Protein AF-A0AAV3I5X0-F1 (afdb_monomer_lite)

pLDDT: mean 82.52, std 21.47, range [34.97, 98.12]

Organism: NCBI:txid1051347

InterPro domains:
  IPR009364 YdaT-like [PF06254] (7-74)
  IPR037042 Transcriptional regulator YdaT-like superfamily [G3DSA:1.10.3600.10] (1-77)

Radius of gyration: 14.41 Å; chains: 1; bounding box: 32×41×37 Å

Structure (mmCIF, N/CA/C/O backbone):
data_AF-A0AAV3I5X0-F1
#
_entry.id   AF-A0AAV3I5X0-F1
#
loop_
_atom_site.group_PDB
_atom_site.id
_atom_site.type_symbol
_atom_site.label_atom_id
_atom_site.label_alt_id
_atom_site.label_comp_id
_atom_site.label_asym_id
_atom_site.label_entity_id
_atom_site.label_seq_id
_atom_site.pdbx_PDB_ins_code
_atom_site.Cartn_x
_atom_site.Cartn_y
_atom_site.Cartn_z
_atom_site.occupancy
_atom_site.B_iso_or_equiv
_atom_site.auth_seq_id
_atom_site.auth_comp_id
_atom_site.auth_asym_id
_atom_site.auth_atom_id
_atom_site.pdbx_PDB_model_num
ATOM 1 N N . MET A 1 1 ? -19.786 1.874 7.621 1.00 47.72 1 MET A N 1
ATOM 2 C CA . MET A 1 1 ? -19.045 0.812 8.339 1.00 47.72 1 MET A CA 1
ATOM 3 C C . MET A 1 1 ? -17.561 1.073 8.162 1.00 47.72 1 MET A C 1
ATOM 5 O O . MET A 1 1 ? -17.180 1.423 7.055 1.00 47.72 1 MET A O 1
ATOM 9 N N . LYS A 1 2 ? -16.741 0.943 9.211 1.00 68.25 2 LYS A N 1
ATOM 10 C CA . LYS A 1 2 ? -15.277 0.988 9.064 1.00 68.25 2 LYS A CA 1
ATOM 11 C C . LYS A 1 2 ? -14.777 -0.438 8.834 1.00 68.25 2 LYS A C 1
ATOM 13 O O . LYS A 1 2 ? -15.116 -1.323 9.618 1.00 68.25 2 LYS A O 1
ATOM 18 N N . ILE A 1 3 ? -14.033 -0.664 7.755 1.00 77.94 3 ILE A N 1
ATOM 19 C CA . ILE A 1 3 ? -13.375 -1.952 7.504 1.00 77.94 3 ILE A CA 1
ATOM 20 C C . ILE A 1 3 ? -12.281 -2.122 8.567 1.00 77.94 3 ILE A C 1
ATOM 22 O O . ILE A 1 3 ? -11.545 -1.179 8.853 1.00 77.94 3 ILE A O 1
ATOM 26 N N . LYS A 1 4 ? -12.202 -3.299 9.198 1.00 88.94 4 LYS A N 1
ATOM 27 C CA . LYS A 1 4 ? -11.147 -3.591 10.177 1.00 88.94 4 LYS A CA 1
ATOM 28 C C . LYS A 1 4 ? -9.809 -3.765 9.459 1.00 88.94 4 LYS A C 1
ATOM 30 O O . LYS A 1 4 ? -9.752 -4.471 8.456 1.00 88.94 4 LYS A O 1
ATOM 35 N N . HIS A 1 5 ? -8.744 -3.195 10.024 1.00 92.06 5 HIS A N 1
ATOM 36 C CA . HIS A 1 5 ? -7.371 -3.324 9.514 1.00 92.06 5 HIS A CA 1
ATOM 37 C C . HIS A 1 5 ? -6.959 -4.779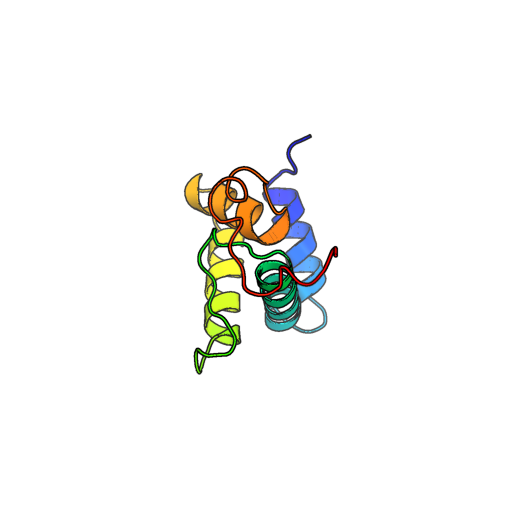 9.274 1.00 92.06 5 HIS A C 1
ATOM 39 O O . HIS A 1 5 ? -6.427 -5.108 8.223 1.00 92.06 5 HIS A O 1
ATOM 45 N N . GLU A 1 6 ? -7.308 -5.672 10.200 1.00 93.25 6 GLU A N 1
ATOM 46 C CA . GLU A 1 6 ? -7.052 -7.111 10.086 1.00 93.25 6 GLU A CA 1
ATOM 47 C C . GLU A 1 6 ? -7.662 -7.733 8.81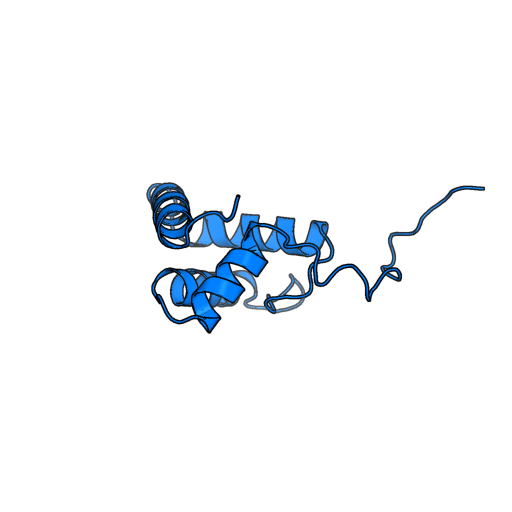9 1.00 93.25 6 GLU A C 1
ATOM 49 O O . GLU A 1 6 ? -7.008 -8.519 8.140 1.00 93.25 6 GLU A O 1
ATOM 54 N N . HIS A 1 7 ? -8.884 -7.347 8.441 1.00 93.12 7 HIS A N 1
ATOM 55 C CA . HIS A 1 7 ? -9.511 -7.863 7.221 1.00 93.12 7 HIS A CA 1
ATOM 56 C C . HIS A 1 7 ? -8.816 -7.333 5.962 1.00 93.12 7 HIS A C 1
ATOM 58 O O . HIS A 1 7 ? -8.695 -8.061 4.979 1.00 93.12 7 HIS A O 1
ATOM 64 N N . ILE A 1 8 ? -8.334 -6.085 5.998 1.00 92.44 8 ILE A N 1
ATOM 65 C CA . ILE A 1 8 ? -7.539 -5.507 4.908 1.00 92.44 8 ILE A CA 1
ATOM 66 C C . ILE A 1 8 ? -6.213 -6.265 4.782 1.00 92.44 8 ILE A C 1
ATOM 68 O O . ILE A 1 8 ? -5.852 -6.674 3.681 1.00 92.44 8 ILE A O 1
ATOM 72 N N . ARG A 1 9 ? -5.533 -6.532 5.906 1.00 95.00 9 ARG A N 1
ATOM 73 C CA . ARG A 1 9 ? -4.322 -7.367 5.968 1.00 95.00 9 ARG A CA 1
ATOM 74 C C . ARG A 1 9 ? -4.548 -8.737 5.346 1.00 95.00 9 ARG A C 1
ATOM 76 O O . ARG A 1 9 ? -3.786 -9.134 4.472 1.00 95.00 9 ARG A O 1
ATOM 83 N N . MET A 1 10 ? -5.604 -9.438 5.752 1.00 95.06 10 MET A N 1
ATOM 84 C CA . MET A 1 10 ? -5.931 -10.752 5.196 1.00 95.06 10 MET A CA 1
ATOM 85 C C . MET A 1 10 ? -6.169 -10.696 3.683 1.00 95.06 10 MET A C 1
ATOM 87 O O . MET A 1 10 ? -5.625 -11.523 2.956 1.00 95.06 10 MET A O 1
ATOM 91 N N . ALA A 1 11 ? -6.941 -9.718 3.202 1.00 95.31 11 ALA A N 1
ATOM 92 C CA . ALA A 1 11 ? -7.254 -9.585 1.782 1.00 95.31 11 ALA A CA 1
ATOM 93 C C . ALA A 1 11 ? -6.012 -9.270 0.932 1.00 95.31 11 ALA A C 1
ATOM 95 O O . ALA A 1 11 ? -5.802 -9.900 -0.101 1.00 95.31 11 ALA A O 1
ATOM 96 N N . ILE A 1 12 ? -5.165 -8.337 1.379 1.00 94.75 12 ILE A N 1
ATOM 97 C CA . ILE A 1 12 ? -3.946 -7.960 0.650 1.00 94.75 12 ILE A CA 1
ATOM 98 C C . ILE A 1 12 ? -2.924 -9.101 0.664 1.00 94.75 12 ILE A C 1
ATOM 100 O O . ILE A 1 12 ? -2.331 -9.384 -0.373 1.00 94.75 12 ILE A O 1
ATOM 104 N N . ASN A 1 13 ? -2.760 -9.812 1.784 1.00 95.69 13 ASN A N 1
ATOM 105 C CA . ASN A 1 13 ? -1.867 -10.973 1.843 1.00 95.69 13 ASN A CA 1
ATOM 106 C C . ASN A 1 13 ? -2.356 -12.125 0.954 1.00 95.69 13 ASN A C 1
ATOM 108 O O . ASN A 1 13 ? -1.548 -12.771 0.291 1.00 95.69 13 ASN A O 1
ATOM 112 N N . ALA A 1 14 ? -3.671 -12.362 0.887 1.00 96.56 14 ALA A N 1
ATOM 113 C CA . ALA A 1 14 ? -4.242 -13.342 -0.035 1.00 96.56 14 ALA A CA 1
ATOM 114 C C . ALA A 1 14 ? -4.022 -12.945 -1.505 1.00 96.56 14 ALA A C 1
ATOM 116 O O . ALA A 1 14 ? -3.730 -13.803 -2.333 1.00 96.56 14 ALA A O 1
ATOM 117 N N . TRP A 1 15 ? -4.112 -11.650 -1.822 1.00 96.31 15 TRP A N 1
ATOM 118 C CA . TRP A 1 15 ? -3.819 -11.131 -3.159 1.00 96.31 15 TRP A CA 1
ATOM 119 C C . TRP A 1 15 ? -2.326 -11.215 -3.513 1.00 96.31 15 TRP A C 1
ATOM 121 O O . TRP A 1 15 ? -1.980 -11.527 -4.647 1.00 96.31 15 TRP A O 1
ATOM 131 N N . ALA A 1 16 ? -1.432 -10.996 -2.549 1.00 96.44 16 ALA A N 1
ATOM 132 C CA . ALA A 1 16 ? 0.011 -11.116 -2.752 1.00 96.44 16 ALA A CA 1
ATOM 133 C C . ALA A 1 16 ? 0.490 -12.570 -2.906 1.00 96.44 16 ALA A C 1
ATOM 135 O O . ALA A 1 16 ? 1.555 -12.798 -3.470 1.00 96.44 16 ALA A O 1
ATOM 136 N N . TYR A 1 17 ? -0.257 -13.551 -2.393 1.00 94.56 17 TYR A N 1
ATOM 137 C CA . TYR A 1 17 ? 0.158 -14.957 -2.360 1.00 94.56 17 TYR A CA 1
ATOM 138 C C . TYR A 1 17 ? 0.566 -15.562 -3.723 1.00 94.56 17 TYR A C 1
ATOM 140 O O . TYR A 1 17 ? 1.614 -16.207 -3.764 1.00 94.56 17 TYR A O 1
ATOM 148 N N . PRO A 1 18 ? -0.193 -15.390 -4.828 1.00 94.81 18 PRO A N 1
ATOM 149 C CA . PRO A 1 18 ? 0.160 -15.996 -6.114 1.00 94.81 18 PRO A CA 1
ATOM 150 C C . PRO A 1 18 ? 1.382 -15.358 -6.792 1.00 94.81 18 PRO A C 1
ATOM 152 O O . PRO A 1 18 ? 2.261 -16.078 -7.256 1.00 94.81 18 PRO A O 1
ATOM 155 N N . ASP A 1 19 ? 1.446 -14.024 -6.836 1.00 92.69 19 ASP A N 1
ATOM 156 C CA . ASP A 1 19 ? 2.355 -13.284 -7.732 1.00 92.69 19 ASP A CA 1
ATOM 157 C C . ASP A 1 19 ? 3.316 -12.331 -6.991 1.00 92.69 19 ASP A C 1
ATOM 159 O O . ASP A 1 19 ? 4.116 -11.611 -7.596 1.00 92.69 19 ASP A O 1
ATOM 163 N N . GLY A 1 20 ? 3.261 -12.333 -5.658 1.00 95.38 20 GLY A N 1
ATOM 164 C CA . GLY A 1 20 ? 4.084 -11.516 -4.776 1.00 95.38 20 GLY A CA 1
ATOM 165 C C . GLY A 1 20 ? 3.510 -10.129 -4.474 1.00 95.38 20 GLY A C 1
ATOM 166 O O . GLY A 1 20 ? 2.614 -9.612 -5.136 1.00 95.38 20 GLY A O 1
ATOM 167 N N . GLU A 1 21 ? 4.094 -9.482 -3.465 1.00 97.50 21 GLU A N 1
ATOM 168 C CA . GLU A 1 21 ? 3.658 -8.196 -2.891 1.00 97.50 21 GLU A CA 1
ATOM 169 C C . GLU A 1 21 ? 3.629 -7.020 -3.880 1.00 97.50 21 GLU A C 1
ATOM 171 O O . GLU A 1 21 ? 2.899 -6.045 -3.693 1.00 97.50 21 GLU A O 1
ATOM 176 N N . LYS A 1 22 ? 4.414 -7.096 -4.959 1.00 96.44 22 LYS A N 1
ATOM 177 C CA . LYS A 1 22 ? 4.491 -6.023 -5.957 1.00 96.44 22 LYS A CA 1
ATOM 178 C C . LYS A 1 22 ? 3.192 -5.860 -6.744 1.00 96.44 22 LYS A C 1
ATOM 180 O O . LYS A 1 22 ? 2.896 -4.744 -7.156 1.00 96.44 22 LYS A O 1
ATOM 185 N N . VAL A 1 23 ? 2.425 -6.935 -6.939 1.00 96.56 23 VAL A N 1
ATOM 186 C CA . VAL A 1 23 ? 1.150 -6.892 -7.671 1.00 96.56 23 VAL A CA 1
ATOM 187 C C . VAL A 1 23 ? 0.113 -6.024 -6.949 1.00 96.56 23 VAL A C 1
ATOM 189 O O . VAL A 1 23 ? -0.312 -5.025 -7.533 1.00 96.56 23 VAL A O 1
ATOM 192 N N . PRO A 1 24 ? -0.248 -6.296 -5.678 1.00 96.31 24 PRO A N 1
ATOM 193 C CA . PRO A 1 24 ? -1.148 -5.415 -4.942 1.00 96.31 24 PRO A CA 1
ATOM 194 C C . PRO A 1 24 ? -0.584 -4.000 -4.790 1.00 96.31 24 PRO A C 1
ATOM 196 O O . PRO A 1 24 ? -1.328 -3.032 -4.910 1.00 96.31 24 PRO A O 1
ATOM 199 N N . ALA A 1 25 ? 0.725 -3.846 -4.564 1.00 96.44 25 ALA A N 1
ATOM 200 C CA . ALA A 1 25 ? 1.328 -2.525 -4.396 1.00 96.44 25 ALA A CA 1
ATOM 201 C C . ALA A 1 25 ? 1.236 -1.650 -5.659 1.00 96.44 25 ALA A C 1
ATOM 203 O O . ALA A 1 25 ? 0.960 -0.454 -5.544 1.00 96.44 25 ALA A O 1
ATOM 204 N N . ALA A 1 26 ? 1.442 -2.227 -6.848 1.00 95.75 26 ALA A N 1
ATOM 205 C CA . ALA A 1 26 ? 1.322 -1.518 -8.121 1.00 95.75 26 ALA A CA 1
ATOM 206 C C . ALA A 1 26 ? -0.117 -1.045 -8.368 1.00 95.75 26 ALA A C 1
ATOM 208 O O . ALA A 1 26 ? -0.345 0.118 -8.693 1.00 95.75 26 ALA A O 1
ATOM 209 N N . GLU A 1 27 ? -1.090 -1.928 -8.156 1.00 95.56 27 GLU A N 1
ATOM 210 C CA . GLU A 1 27 ? -2.507 -1.638 -8.390 1.00 95.56 27 GLU A CA 1
ATOM 211 C C . GLU A 1 27 ? -3.077 -0.638 -7.372 1.00 95.56 27 GLU A C 1
ATOM 213 O O . GLU A 1 27 ? -3.839 0.261 -7.744 1.00 95.56 27 GLU A O 1
ATOM 218 N N . ILE A 1 28 ? -2.659 -0.730 -6.101 1.00 94.25 28 ILE A N 1
ATOM 219 C CA . ILE A 1 28 ? -2.980 0.272 -5.074 1.00 94.25 28 ILE A CA 1
ATOM 220 C C . ILE A 1 28 ? -2.399 1.630 -5.468 1.00 94.25 28 ILE A C 1
ATOM 222 O O . ILE A 1 28 ? -3.128 2.616 -5.447 1.00 94.25 28 ILE A O 1
ATOM 226 N N . ALA A 1 29 ? -1.120 1.698 -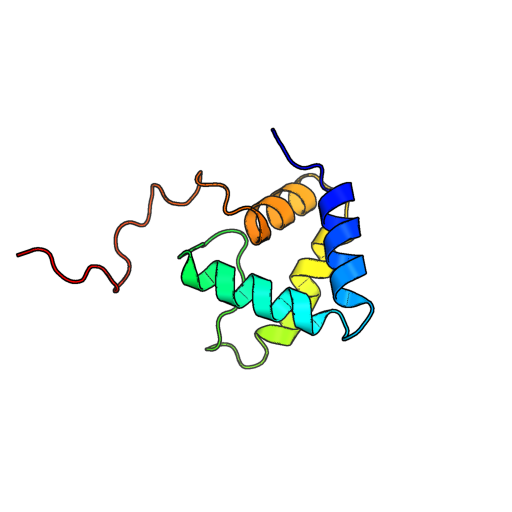5.853 1.00 94.56 29 ALA A N 1
ATOM 227 C CA . ALA A 1 29 ? -0.487 2.958 -6.241 1.00 94.56 29 ALA A CA 1
ATOM 228 C C . ALA A 1 29 ? -1.150 3.578 -7.482 1.00 94.56 29 ALA A C 1
ATOM 230 O O . ALA A 1 29 ? -1.449 4.770 -7.469 1.00 94.56 29 ALA A O 1
ATOM 231 N N . ARG A 1 30 ? -1.457 2.779 -8.514 1.00 92.94 30 ARG A N 1
ATOM 232 C CA . ARG A 1 30 ? -2.170 3.258 -9.708 1.00 92.94 30 ARG A CA 1
ATOM 233 C C . ARG A 1 30 ? -3.511 3.888 -9.331 1.00 92.94 30 ARG A C 1
ATOM 235 O O . ARG A 1 30 ? -3.744 5.055 -9.627 1.00 92.94 30 ARG A O 1
ATOM 242 N N . THR A 1 31 ? -4.348 3.139 -8.614 1.00 92.88 31 THR A N 1
ATOM 243 C CA . THR A 1 31 ? -5.685 3.597 -8.201 1.00 92.88 31 THR A CA 1
ATOM 244 C C . THR A 1 31 ? -5.600 4.830 -7.296 1.00 92.88 31 THR A C 1
ATOM 246 O O . THR A 1 31 ? -6.386 5.764 -7.425 1.00 92.88 31 THR A O 1
ATOM 249 N N . TYR A 1 32 ? -4.618 4.861 -6.394 1.00 93.25 32 TYR A N 1
ATOM 250 C CA . TYR A 1 32 ? -4.359 5.982 -5.496 1.00 93.25 32 TYR A CA 1
ATOM 251 C C . TYR A 1 32 ? -4.117 7.291 -6.266 1.00 93.25 32 TYR A C 1
ATOM 253 O O . TYR A 1 32 ? -4.734 8.314 -5.957 1.00 93.25 32 TYR A O 1
ATOM 261 N N . PHE A 1 33 ? -3.274 7.262 -7.303 1.00 91.69 33 PHE A N 1
ATOM 262 C CA . PHE A 1 33 ? -3.008 8.444 -8.128 1.00 91.69 33 PHE A CA 1
ATOM 263 C C . PHE A 1 33 ? -4.153 8.769 -9.095 1.00 91.69 33 PHE A C 1
ATOM 265 O O . PHE A 1 33 ? -4.456 9.947 -9.279 1.00 91.69 33 PHE A O 1
ATOM 272 N N . GLU A 1 34 ? -4.844 7.765 -9.649 1.00 91.38 34 GLU A N 1
ATOM 273 C CA . GLU A 1 34 ? -6.058 7.960 -10.465 1.00 91.38 34 GLU A CA 1
ATOM 274 C C . GLU A 1 34 ? -7.162 8.695 -9.688 1.00 91.38 34 GLU A C 1
ATOM 276 O O . GLU A 1 34 ? -7.859 9.548 -10.237 1.00 91.38 34 GLU A O 1
ATOM 281 N N . LEU A 1 35 ? -7.295 8.410 -8.391 1.00 89.31 35 LEU A N 1
ATOM 282 C CA . LEU A 1 35 ? -8.251 9.069 -7.499 1.00 89.31 35 LEU A CA 1
ATOM 283 C C . LEU A 1 35 ? -7.755 10.421 -6.954 1.00 89.31 35 LEU A C 1
ATOM 285 O O . LEU A 1 35 ? -8.455 11.044 -6.152 1.00 89.31 35 LEU A O 1
ATOM 289 N N . GLY A 1 36 ? -6.566 10.882 -7.361 1.00 91.38 36 GLY A N 1
ATOM 290 C CA . GLY A 1 36 ? -5.980 12.147 -6.908 1.00 91.38 36 GLY A CA 1
ATOM 291 C C . GLY A 1 36 ? -5.672 12.172 -5.410 1.00 91.38 36 GLY A C 1
ATOM 292 O O . GLY A 1 36 ? -5.740 13.227 -4.776 1.00 91.38 36 GLY A O 1
ATOM 293 N N . MET A 1 37 ? -5.393 11.011 -4.816 1.00 89.12 37 MET A N 1
ATOM 294 C CA . MET A 1 37 ? -5.142 10.903 -3.386 1.00 89.12 37 MET A CA 1
ATOM 295 C C . MET A 1 37 ? -3.756 11.440 -3.032 1.00 89.12 37 MET A C 1
ATOM 297 O O . MET A 1 37 ? -2.786 11.295 -3.771 1.00 89.12 37 MET A O 1
ATOM 301 N N . THR A 1 38 ? -3.666 12.072 -1.865 1.00 91.38 38 THR A N 1
ATOM 302 C CA . THR A 1 38 ? -2.428 12.689 -1.360 1.00 91.38 38 THR A CA 1
ATOM 303 C C . THR A 1 38 ? -2.011 12.156 0.009 1.00 91.38 38 THR A C 1
ATOM 305 O O . THR A 1 38 ? -0.905 12.442 0.467 1.00 91.38 38 THR A O 1
ATOM 308 N N . PHE A 1 39 ? -2.850 11.321 0.635 1.00 89.50 39 PHE A N 1
ATOM 309 C CA . PHE A 1 39 ? -2.531 10.644 1.882 1.00 89.50 39 PHE A CA 1
ATOM 310 C C . PHE A 1 39 ? -2.913 9.148 1.869 1.00 89.50 39 PHE A C 1
ATOM 312 O O . PHE A 1 39 ? -4.044 8.820 1.500 1.00 89.50 39 PHE A O 1
ATOM 319 N N . PRO A 1 40 ? -2.032 8.249 2.355 1.00 93.38 40 PRO A N 1
ATOM 320 C CA . PRO A 1 40 ? -0.654 8.518 2.770 1.00 93.38 40 PRO A CA 1
ATOM 321 C C . PRO A 1 40 ? 0.272 8.694 1.567 1.00 93.38 40 PRO A C 1
ATOM 323 O O . PRO A 1 40 ? 0.041 8.111 0.519 1.00 93.38 40 PRO A O 1
ATOM 326 N N . GLU A 1 41 ? 1.363 9.437 1.738 1.00 94.56 41 GLU A N 1
ATOM 327 C CA . GLU A 1 41 ? 2.309 9.701 0.651 1.00 94.56 41 GLU A CA 1
ATOM 328 C C . GLU A 1 41 ? 2.844 8.400 0.017 1.00 94.56 41 GLU A C 1
ATOM 330 O O . GLU A 1 41 ? 3.534 7.605 0.674 1.00 94.56 41 GLU A O 1
ATOM 335 N N . LEU A 1 42 ? 2.567 8.225 -1.274 1.00 95.56 42 LEU A N 1
ATOM 336 C CA . LEU A 1 42 ? 3.147 7.214 -2.157 1.00 95.56 42 LEU A CA 1
ATOM 337 C C . LEU A 1 42 ? 4.009 7.901 -3.221 1.00 95.56 42 LEU A C 1
ATOM 339 O O . LEU A 1 42 ? 3.879 9.098 -3.461 1.00 95.56 42 LEU A O 1
ATOM 343 N N . TYR A 1 43 ? 4.902 7.139 -3.841 1.00 96.19 43 TYR A N 1
ATOM 344 C CA . TYR A 1 43 ? 5.746 7.612 -4.936 1.00 96.19 43 TYR A CA 1
ATOM 345 C C . TYR A 1 43 ? 5.065 7.347 -6.278 1.00 96.19 43 TYR A C 1
ATOM 347 O O . TYR A 1 43 ? 4.610 6.225 -6.504 1.00 96.19 43 TYR A O 1
ATOM 355 N N . ASP A 1 44 ? 4.995 8.357 -7.141 1.00 90.81 44 ASP A N 1
ATOM 356 C CA . ASP A 1 44 ? 4.526 8.211 -8.521 1.00 90.81 44 ASP A CA 1
ATOM 357 C C . ASP A 1 44 ? 5.647 7.696 -9.440 1.00 90.81 44 ASP A C 1
ATOM 359 O O . ASP A 1 44 ? 6.797 7.528 -9.020 1.00 90.81 44 ASP A O 1
ATOM 363 N N . ASP A 1 45 ? 5.319 7.470 -10.712 1.00 88.69 45 ASP A N 1
ATOM 364 C CA . ASP A 1 45 ? 6.246 6.918 -11.706 1.00 88.69 45 ASP A CA 1
ATOM 365 C C . ASP A 1 45 ? 7.438 7.838 -12.035 1.00 88.69 45 ASP A C 1
ATOM 367 O O . ASP A 1 45 ? 8.372 7.410 -12.714 1.00 88.69 45 ASP A O 1
ATOM 371 N N . SER A 1 46 ? 7.464 9.082 -11.534 1.00 91.81 46 SER A N 1
ATOM 372 C CA . SER A 1 46 ? 8.647 9.945 -11.653 1.00 91.81 46 SER A CA 1
ATOM 373 C C . SER A 1 46 ? 9.798 9.483 -10.751 1.00 91.81 46 SER A C 1
ATOM 375 O O . SER A 1 46 ? 10.960 9.812 -11.007 1.00 91.81 46 SER A O 1
ATOM 377 N N . HIS A 1 47 ? 9.510 8.693 -9.709 1.00 93.19 47 HIS A N 1
ATOM 378 C CA . HIS A 1 47 ? 10.530 8.178 -8.807 1.00 93.19 47 HIS A CA 1
ATOM 379 C C . HIS A 1 47 ? 11.135 6.871 -9.359 1.00 93.19 47 HIS A C 1
ATOM 381 O O . HIS A 1 47 ? 10.416 5.882 -9.514 1.00 93.19 47 HIS A O 1
ATOM 387 N N . PRO A 1 48 ? 12.470 6.760 -9.520 1.00 90.50 48 PRO A N 1
ATOM 388 C CA . PRO A 1 48 ? 13.135 5.599 -10.145 1.00 90.50 48 PRO A CA 1
ATOM 389 C C . PRO A 1 48 ? 12.967 4.256 -9.403 1.00 90.50 48 PRO A C 1
ATOM 391 O O . PRO A 1 48 ? 13.410 3.217 -9.876 1.00 90.50 48 PRO A O 1
ATOM 394 N N . GLU A 1 49 ? 12.317 4.261 -8.238 1.00 95.38 49 GLU A N 1
ATOM 395 C CA . GLU A 1 49 ? 12.092 3.090 -7.379 1.00 95.38 49 GLU A CA 1
ATOM 396 C C . GLU A 1 49 ? 10.661 3.066 -6.818 1.00 95.38 49 GLU A C 1
ATOM 398 O O . GLU A 1 49 ? 10.416 2.460 -5.770 1.00 95.38 49 GLU A O 1
ATOM 403 N N . ALA A 1 50 ? 9.721 3.751 -7.478 1.00 95.75 50 ALA A N 1
ATOM 404 C CA . ALA A 1 50 ? 8.370 3.978 -6.972 1.00 95.75 50 ALA A CA 1
ATOM 405 C C . ALA A 1 50 ? 7.704 2.686 -6.487 1.00 95.75 50 ALA A C 1
ATOM 407 O O . ALA A 1 50 ? 7.312 2.578 -5.324 1.00 95.75 50 ALA A O 1
ATOM 408 N N . LEU A 1 51 ? 7.690 1.657 -7.339 1.00 96.25 51 LEU A N 1
ATOM 409 C CA . LEU A 1 51 ? 7.088 0.365 -7.022 1.00 96.25 51 LEU A CA 1
ATOM 410 C C . LEU A 1 51 ? 7.730 -0.304 -5.801 1.00 96.25 51 LEU A C 1
ATOM 412 O O . LEU A 1 51 ? 7.022 -0.750 -4.900 1.00 96.25 51 LEU A O 1
ATOM 416 N N . ALA A 1 52 ? 9.062 -0.369 -5.739 1.00 96.81 52 ALA A N 1
ATOM 417 C CA . ALA A 1 52 ? 9.760 -1.026 -4.634 1.00 96.81 52 ALA A CA 1
ATOM 418 C C . ALA A 1 52 ? 9.506 -0.304 -3.300 1.00 96.81 52 ALA A C 1
ATOM 420 O O . ALA A 1 52 ? 9.221 -0.943 -2.285 1.00 96.81 52 ALA A O 1
ATOM 421 N N . ARG A 1 53 ? 9.539 1.034 -3.313 1.00 97.44 53 ARG A N 1
ATOM 422 C CA . ARG A 1 53 ? 9.294 1.858 -2.123 1.00 97.44 53 ARG A CA 1
ATOM 423 C C . ARG A 1 53 ? 7.839 1.822 -1.674 1.00 97.44 53 ARG A C 1
ATOM 425 O O . ARG A 1 53 ? 7.586 1.746 -0.473 1.00 97.44 53 ARG A O 1
ATOM 432 N N . ASN A 1 54 ? 6.895 1.836 -2.612 1.00 97.56 54 ASN A N 1
ATOM 433 C CA . ASN A 1 54 ? 5.470 1.706 -2.311 1.00 97.56 54 ASN A CA 1
ATOM 434 C C . ASN A 1 54 ? 5.155 0.320 -1.748 1.00 97.56 54 ASN A C 1
ATOM 436 O O . ASN A 1 54 ? 4.476 0.236 -0.729 1.00 97.56 54 ASN A O 1
ATOM 440 N N . THR A 1 55 ? 5.726 -0.742 -2.326 1.00 98.12 55 THR A N 1
ATOM 441 C CA . THR A 1 55 ? 5.601 -2.113 -1.799 1.00 98.12 55 THR A CA 1
ATOM 442 C C . THR A 1 55 ? 6.072 -2.166 -0.347 1.00 98.12 55 THR A C 1
ATOM 444 O O . THR A 1 55 ? 5.300 -2.519 0.542 1.00 98.12 55 THR A O 1
ATOM 447 N N . GLN A 1 56 ? 7.292 -1.694 -0.067 1.00 97.75 56 GLN A N 1
ATOM 448 C CA . GLN A 1 56 ? 7.820 -1.671 1.297 1.00 97.75 56 GLN A CA 1
ATOM 449 C C . GLN A 1 56 ? 6.943 -0.846 2.252 1.00 97.75 56 GLN A C 1
ATOM 451 O O . GLN A 1 56 ? 6.681 -1.277 3.373 1.00 97.75 56 GLN A O 1
ATOM 456 N N . LYS A 1 57 ? 6.503 0.352 1.843 1.00 96.88 57 LYS A N 1
ATOM 457 C CA . LYS A 1 57 ? 5.648 1.222 2.664 1.00 96.88 57 LYS A CA 1
ATOM 458 C C . LYS A 1 57 ? 4.336 0.527 3.029 1.00 96.88 57 LYS A C 1
ATOM 460 O O . LYS A 1 57 ? 4.024 0.451 4.217 1.00 96.88 57 LYS A O 1
ATOM 465 N N . ILE A 1 58 ? 3.619 0.019 2.026 1.00 96.69 58 ILE A N 1
ATOM 466 C CA . ILE A 1 58 ? 2.295 -0.591 2.175 1.00 96.69 58 ILE A CA 1
ATOM 467 C C . ILE A 1 58 ? 2.384 -1.813 3.088 1.00 96.69 58 ILE A C 1
ATOM 469 O O . ILE A 1 58 ? 1.708 -1.842 4.112 1.00 96.69 58 ILE A O 1
ATOM 473 N N . PHE A 1 59 ? 3.271 -2.769 2.805 1.00 97.19 59 PHE A N 1
ATOM 474 C CA . PHE A 1 59 ? 3.372 -3.991 3.611 1.00 97.19 59 PHE A CA 1
ATOM 475 C C . PHE A 1 59 ? 3.889 -3.718 5.031 1.00 97.19 59 PHE A C 1
ATOM 477 O O . PHE A 1 59 ? 3.372 -4.274 5.997 1.00 97.19 59 PHE A O 1
ATOM 484 N N . ARG A 1 60 ? 4.782 -2.734 5.213 1.00 97.12 60 ARG A N 1
ATOM 485 C CA . ARG A 1 60 ? 5.205 -2.293 6.555 1.00 97.12 60 ARG A CA 1
ATOM 486 C C . ARG A 1 60 ? 4.058 -1.717 7.390 1.00 97.12 60 ARG A C 1
ATOM 488 O O . ARG A 1 60 ? 4.090 -1.836 8.615 1.00 97.12 60 ARG A O 1
ATOM 495 N N . TRP A 1 61 ? 3.102 -1.016 6.779 1.00 97.38 61 TRP A N 1
ATOM 496 C CA . TRP A 1 61 ? 1.914 -0.531 7.493 1.00 97.38 61 TRP A CA 1
ATOM 497 C C . TRP A 1 61 ? 0.891 -1.647 7.691 1.00 97.38 61 TRP A C 1
ATOM 499 O O . TRP A 1 61 ? 0.235 -1.698 8.726 1.00 97.38 61 TRP A O 1
ATOM 509 N N . LEU A 1 62 ? 0.796 -2.572 6.741 1.00 95.62 62 LEU A N 1
ATOM 510 C CA . LEU A 1 62 ? -0.075 -3.730 6.843 1.00 95.62 62 LEU A CA 1
ATOM 511 C C . LEU A 1 62 ? 0.288 -4.599 8.052 1.00 95.62 62 LEU A C 1
ATOM 513 O O . LEU A 1 62 ? -0.597 -4.974 8.817 1.00 95.62 62 LEU A O 1
ATOM 517 N N . ASP A 1 63 ? 1.578 -4.837 8.286 1.00 95.81 63 ASP A N 1
ATOM 518 C CA . ASP A 1 63 ? 2.081 -5.678 9.382 1.00 95.81 63 ASP A CA 1
ATOM 519 C C . ASP A 1 63 ? 1.946 -5.053 10.775 1.00 95.81 63 ASP A C 1
ATOM 521 O O . ASP A 1 63 ? 2.021 -5.750 11.786 1.00 95.81 63 ASP A O 1
ATOM 525 N N . LYS A 1 64 ? 1.754 -3.734 10.860 1.00 95.06 64 LYS A N 1
ATOM 526 C CA . LYS A 1 64 ? 1.680 -3.016 12.137 1.00 95.06 64 LYS A CA 1
ATOM 527 C C . LYS A 1 64 ? 0.234 -2.740 12.528 1.00 95.06 64 LYS A C 1
ATOM 529 O O . LYS A 1 64 ? -0.571 -2.337 11.700 1.00 95.06 64 LYS A O 1
ATOM 534 N N . ASP A 1 65 ? -0.062 -2.866 13.819 1.00 93.56 65 ASP A N 1
ATOM 535 C CA . ASP A 1 65 ? -1.357 -2.498 14.417 1.00 93.56 65 ASP A CA 1
ATOM 536 C C . ASP A 1 65 ? -1.315 -1.135 15.136 1.00 93.56 65 ASP A C 1
ATOM 538 O O . ASP A 1 65 ? -2.189 -0.803 15.936 1.00 93.56 65 ASP A O 1
ATOM 542 N N . THR A 1 66 ? -0.286 -0.318 14.880 1.00 96.38 66 THR A N 1
ATOM 543 C CA . THR A 1 66 ? -0.221 1.037 15.442 1.00 96.38 66 THR A CA 1
ATOM 544 C C . THR A 1 66 ? -1.302 1.929 14.816 1.00 96.38 66 THR A C 1
ATOM 546 O O . THR A 1 66 ? -1.599 1.766 13.631 1.00 96.38 66 THR A O 1
ATOM 549 N N . PRO A 1 67 ? -1.855 2.921 15.545 1.00 94.06 67 PRO A N 1
ATOM 550 C CA . PRO A 1 67 ? -2.876 3.821 14.998 1.00 94.06 67 PRO A CA 1
ATOM 551 C C . PRO A 1 67 ? -2.463 4.488 13.676 1.00 94.06 67 PRO A C 1
ATOM 553 O O . PRO A 1 67 ? -3.259 4.544 12.746 1.00 94.06 67 PRO A O 1
ATOM 556 N N . ASP A 1 68 ? -1.196 4.901 13.569 1.00 93.81 68 ASP A N 1
ATOM 557 C CA . ASP A 1 68 ? -0.605 5.464 12.345 1.00 93.81 68 ASP A CA 1
ATOM 558 C C . ASP A 1 68 ? -0.627 4.476 11.166 1.00 93.81 68 ASP A C 1
ATOM 560 O O . ASP A 1 68 ? -0.957 4.846 10.046 1.00 93.81 68 ASP A O 1
ATOM 564 N N . ALA A 1 69 ? -0.304 3.203 11.400 1.00 94.44 69 ALA A N 1
ATOM 565 C CA . ALA A 1 69 ? -0.289 2.195 10.346 1.00 94.44 69 ALA A CA 1
ATOM 566 C C . ALA A 1 69 ? -1.708 1.855 9.864 1.00 94.44 69 ALA A C 1
ATOM 568 O O . ALA A 1 69 ? -1.944 1.749 8.659 1.00 94.44 69 ALA A O 1
ATOM 569 N N . VAL A 1 70 ? -2.657 1.769 10.800 1.00 93.62 70 VAL A N 1
ATOM 570 C CA . VAL A 1 70 ? -4.084 1.570 10.510 1.00 93.62 70 VAL A CA 1
ATOM 571 C C . VAL A 1 70 ? -4.640 2.731 9.683 1.00 93.62 70 VAL A C 1
ATOM 573 O O . VAL A 1 70 ? -5.327 2.504 8.688 1.00 93.62 70 VAL A O 1
ATOM 576 N N . GLU A 1 71 ? -4.324 3.972 10.061 1.00 93.25 71 GLU A 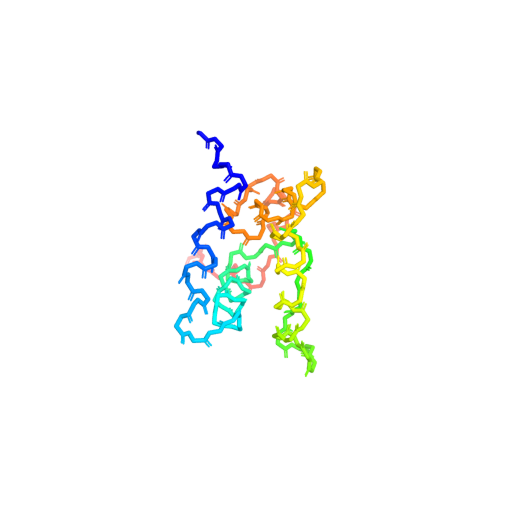N 1
ATOM 577 C CA . GLU A 1 71 ? -4.755 5.168 9.333 1.00 93.25 71 GLU A CA 1
ATOM 578 C C . GLU A 1 71 ? -4.165 5.217 7.919 1.00 93.25 71 GLU A C 1
ATOM 580 O O . GLU A 1 71 ? -4.885 5.505 6.963 1.00 93.25 71 GLU A O 1
ATOM 585 N N . LYS A 1 72 ? -2.884 4.869 7.756 1.00 94.19 72 LYS A N 1
ATOM 586 C CA . LYS A 1 72 ? -2.225 4.847 6.443 1.00 94.19 72 LYS A CA 1
ATOM 587 C C . LYS A 1 72 ? -2.774 3.757 5.532 1.00 94.19 72 LYS A C 1
ATOM 589 O O . LYS A 1 72 ? -3.041 4.042 4.372 1.00 94.19 72 LYS A O 1
ATOM 594 N N . ILE A 1 73 ? -3.010 2.543 6.034 1.00 94.31 73 ILE A N 1
ATOM 595 C CA . ILE A 1 73 ? -3.633 1.485 5.226 1.00 94.31 73 ILE A CA 1
ATOM 596 C C . ILE A 1 73 ? -5.052 1.864 4.822 1.00 94.31 73 ILE A C 1
ATOM 598 O O . ILE A 1 73 ? -5.386 1.752 3.644 1.00 94.31 73 ILE A O 1
ATOM 602 N N . ALA A 1 74 ? -5.866 2.363 5.756 1.00 89.75 74 ALA A N 1
ATOM 603 C CA . ALA A 1 74 ? -7.200 2.852 5.424 1.00 89.75 74 ALA A CA 1
ATOM 604 C C . ALA A 1 74 ? -7.123 3.952 4.353 1.00 89.75 74 ALA A C 1
ATOM 606 O O . ALA A 1 74 ? -7.824 3.870 3.343 1.00 89.75 74 ALA A O 1
ATOM 607 N N . GLY A 1 75 ? -6.212 4.913 4.526 1.00 87.00 75 GLY A N 1
ATOM 608 C CA . GLY A 1 75 ? -5.937 5.971 3.564 1.00 87.00 75 GLY A CA 1
ATOM 609 C C . GLY A 1 75 ? -5.592 5.421 2.185 1.00 87.00 75 GLY A C 1
ATOM 610 O O . GLY A 1 75 ? -6.281 5.766 1.243 1.00 87.00 75 GLY A O 1
ATOM 611 N N . SER A 1 76 ? -4.625 4.505 2.068 1.00 85.94 76 SER A N 1
ATOM 612 C CA . SER A 1 76 ? -4.165 3.949 0.786 1.00 85.94 76 SER A CA 1
ATOM 613 C C . SER A 1 76 ? -5.217 3.155 0.012 1.00 85.94 76 SER A C 1
ATOM 615 O O . SER A 1 76 ? -5.160 3.153 -1.212 1.00 85.94 76 SER A O 1
ATOM 617 N N . VAL A 1 77 ? -6.135 2.451 0.687 1.00 83.06 77 VAL A N 1
ATOM 618 C CA . VAL A 1 77 ? -7.004 1.451 0.024 1.00 83.06 77 VAL A CA 1
ATOM 619 C C . VAL A 1 77 ? -8.485 1.801 -0.002 1.00 83.06 77 VAL A C 1
ATOM 621 O O . VAL A 1 77 ? -9.229 1.220 -0.786 1.00 83.06 77 VAL A O 1
ATOM 624 N N . THR A 1 78 ? -8.946 2.705 0.865 1.00 71.00 78 THR A N 1
ATOM 625 C CA . THR A 1 78 ? -10.379 3.035 0.959 1.00 71.00 78 THR A CA 1
ATOM 626 C C . THR A 1 78 ? -10.729 4.399 0.383 1.00 71.00 78 THR A C 1
ATOM 628 O O . THR A 1 78 ? -11.913 4.685 0.217 1.00 71.00 78 THR A O 1
ATOM 631 N N . GLY A 1 79 ? -9.731 5.230 0.052 1.00 60.72 79 GLY A N 1
ATOM 632 C CA . GLY A 1 79 ? -9.985 6.571 -0.467 1.00 60.72 79 GLY A CA 1
ATOM 633 C C . GLY A 1 79 ? -10.831 7.391 0.503 1.00 60.72 79 GLY A C 1
ATOM 634 O O . GLY A 1 79 ? -11.853 7.954 0.106 1.00 60.72 79 GLY A O 1
ATOM 635 N N . ASP A 1 80 ? -10.466 7.401 1.791 1.00 47.97 80 ASP A N 1
ATOM 636 C CA . ASP A 1 80 ? -11.252 8.098 2.807 1.00 47.97 80 ASP A CA 1
ATOM 637 C C . ASP A 1 80 ? -11.299 9.595 2.443 1.00 47.97 80 ASP A C 1
ATOM 639 O O . ASP A 1 80 ? -10.297 10.316 2.488 1.00 47.97 80 ASP A O 1
ATOM 643 N N . ARG A 1 81 ? -12.479 10.063 2.009 1.00 46.81 81 ARG A N 1
ATOM 644 C CA . ARG A 1 81 ? -12.743 11.379 1.385 1.00 46.81 81 ARG A CA 1
ATOM 645 C C . ARG A 1 81 ? -12.519 12.578 2.313 1.00 46.81 81 ARG A C 1
ATOM 647 O O . ARG A 1 81 ? -13.037 13.660 2.059 1.00 46.81 81 ARG A O 1
ATOM 654 N N . LYS A 1 82 ? -11.781 12.417 3.407 1.00 45.56 82 LYS A N 1
ATOM 655 C CA . LYS A 1 82 ? -11.462 13.507 4.326 1.00 45.56 82 LYS A CA 1
ATOM 656 C C . LYS A 1 82 ? -10.333 14.403 3.795 1.00 45.56 82 LYS A C 1
ATOM 658 O O . LYS A 1 82 ? -10.249 15.552 4.210 1.00 45.56 82 LYS A O 1
ATOM 663 N N . GLY A 1 83 ? -9.521 13.910 2.851 1.00 43.00 83 GLY A N 1
ATOM 664 C CA . GLY A 1 83 ? -8.439 14.671 2.205 1.00 43.00 83 GLY A CA 1
ATOM 665 C C . GLY A 1 83 ? -8.803 15.374 0.885 1.00 43.00 83 GLY A C 1
ATOM 666 O O . GLY A 1 83 ? -8.136 16.331 0.511 1.00 43.00 83 GLY A O 1
ATOM 667 N N . ASN A 1 84 ? -9.880 14.968 0.198 1.00 42.50 84 ASN A N 1
ATOM 668 C CA . ASN A 1 84 ? -10.251 15.50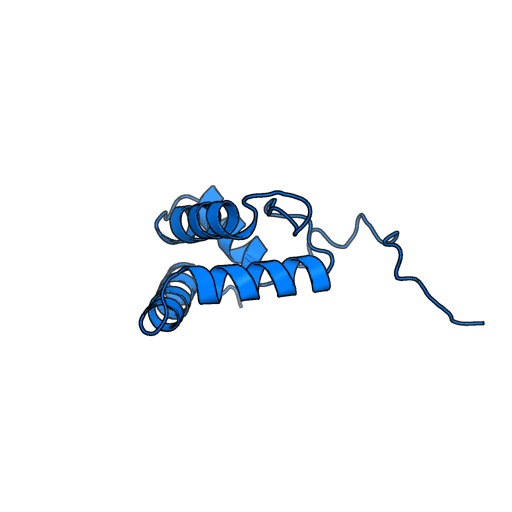2 -1.130 1.00 42.50 84 ASN A CA 1
ATOM 669 C C . ASN A 1 84 ? -11.033 16.840 -1.075 1.00 42.50 84 ASN A C 1
ATOM 671 O O . ASN A 1 84 ? -11.553 17.323 -2.072 1.00 42.50 84 ASN A O 1
ATOM 675 N N . ALA A 1 85 ? -11.152 17.471 0.095 1.00 39.66 85 ALA A N 1
ATOM 676 C CA . ALA A 1 85 ? -11.803 18.780 0.201 1.00 39.66 85 ALA A CA 1
ATOM 677 C C . ALA A 1 85 ? -10.847 19.961 -0.073 1.00 39.66 85 ALA A C 1
ATOM 679 O O . ALA A 1 85 ? -11.309 21.096 -0.149 1.00 39.66 85 ALA A O 1
ATOM 680 N N . ALA A 1 86 ? -9.534 19.724 -0.211 1.00 40.97 86 ALA A N 1
ATOM 681 C CA . ALA A 1 86 ? -8.529 20.795 -0.255 1.00 40.97 86 ALA A CA 1
ATOM 682 C C . ALA A 1 86 ? -7.777 20.951 -1.592 1.00 40.97 86 ALA A C 1
ATOM 684 O O . ALA A 1 86 ? -6.996 21.888 -1.729 1.00 40.97 86 ALA A O 1
ATOM 685 N N . SER A 1 87 ? -8.000 20.088 -2.588 1.00 42.66 87 SER A N 1
ATOM 686 C CA . SER A 1 87 ? -7.241 20.124 -3.850 1.00 42.66 87 SER A CA 1
ATOM 687 C C . SER A 1 87 ? -8.108 19.910 -5.091 1.00 42.66 87 SER A C 1
ATOM 689 O O . SER A 1 87 ? -7.709 19.225 -6.033 1.00 42.66 87 SER A O 1
ATOM 691 N N . ALA A 1 88 ? -9.285 20.544 -5.126 1.00 40.09 88 ALA A N 1
ATOM 692 C CA . ALA A 1 88 ? -10.019 20.782 -6.369 1.00 40.09 88 ALA A CA 1
ATOM 693 C C . ALA A 1 88 ? -9.238 21.791 -7.238 1.00 40.09 88 ALA A C 1
ATOM 695 O O . ALA A 1 88 ? -9.546 22.977 -7.292 1.00 40.09 88 ALA A O 1
ATOM 696 N N . GLY A 1 89 ? -8.162 21.310 -7.856 1.00 36.12 89 GLY A N 1
ATOM 697 C CA . GLY A 1 89 ? -7.268 22.075 -8.726 1.00 36.12 89 GLY A CA 1
ATOM 698 C C . GLY A 1 89 ? -6.289 21.188 -9.499 1.00 36.12 89 GLY A C 1
ATOM 699 O O . GLY A 1 89 ? -5.217 21.647 -9.877 1.00 36.12 89 GLY A O 1
ATOM 700 N N . GLY A 1 90 ? -6.618 19.905 -9.688 1.00 35.09 90 GLY A N 1
ATOM 701 C CA . GLY A 1 90 ? -5.818 18.980 -10.490 1.00 35.09 90 GLY A CA 1
ATOM 702 C C . GLY A 1 90 ? -6.039 19.183 -11.998 1.00 35.09 90 GLY A C 1
ATOM 703 O O . GLY A 1 90 ? -7.143 19.547 -12.408 1.00 35.09 90 GLY A O 1
ATOM 704 N N . PRO A 1 91 ? -5.027 18.920 -12.845 1.00 37.53 91 PRO A N 1
ATOM 705 C CA . PRO A 1 91 ? -4.979 19.319 -14.259 1.00 37.53 91 PRO A CA 1
ATOM 706 C C . PRO A 1 91 ? -5.936 18.565 -15.207 1.00 37.53 91 PRO A C 1
ATOM 708 O O . PRO A 1 91 ? -5.819 18.702 -16.421 1.00 37.53 91 PRO A O 1
ATOM 711 N N . TYR A 1 92 ? -6.913 17.821 -14.682 1.00 40.00 92 TYR A N 1
ATOM 712 C CA . TYR A 1 92 ? -7.952 17.135 -15.463 1.00 40.00 92 TYR A CA 1
ATOM 713 C C . TYR A 1 92 ? -9.343 17.776 -15.324 1.00 40.00 92 TYR A C 1
ATOM 715 O O . TYR A 1 92 ? -10.359 17.141 -15.594 1.00 40.00 92 TYR A O 1
ATOM 723 N N . ALA A 1 93 ? -9.412 19.057 -14.949 1.00 40.81 93 ALA A N 1
ATOM 724 C CA . ALA A 1 93 ? -10.617 19.866 -15.115 1.00 40.81 93 ALA A CA 1
ATOM 725 C C . ALA A 1 93 ? -10.779 20.273 -16.592 1.00 40.81 93 ALA A C 1
ATOM 727 O O . ALA A 1 93 ? -10.549 21.422 -16.965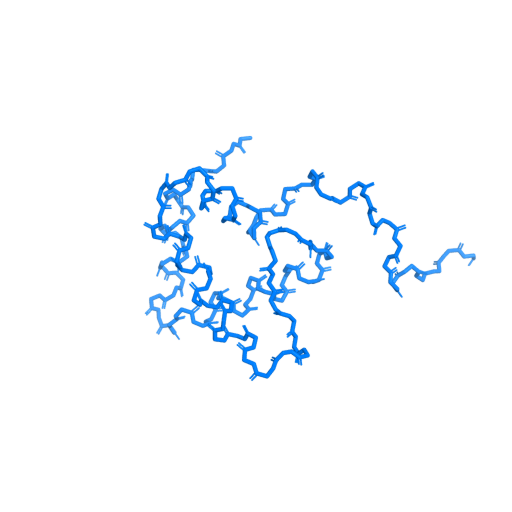 1.00 40.81 93 ALA A O 1
ATOM 728 N N . GLN A 1 94 ? -11.142 19.318 -17.450 1.00 34.97 94 GLN A N 1
ATOM 729 C CA . GLN A 1 94 ? -11.578 19.605 -18.814 1.00 34.97 94 GLN A CA 1
ATOM 730 C C . GLN A 1 94 ? -13.108 19.558 -18.922 1.00 34.97 94 GLN A C 1
ATOM 732 O O . GLN A 1 94 ? -13.738 18.517 -18.764 1.00 34.97 94 GLN A O 1
ATOM 737 N N . SER A 1 95 ? -13.637 20.731 -19.282 1.00 36.91 95 SER A N 1
ATOM 738 C CA . SER A 1 95 ? -14.703 20.928 -20.271 1.00 36.91 95 SER A CA 1
ATOM 739 C C . SER A 1 95 ? -16.151 20.686 -19.837 1.00 36.91 95 SER A C 1
ATOM 741 O O . SER A 1 95 ? -16.744 19.656 -20.140 1.00 36.91 95 SER A O 1
ATOM 743 N N . GLN A 1 96 ? -16.769 21.729 -19.279 1.00 36.75 96 GLN A N 1
ATOM 744 C CA . GLN A 1 96 ? -18.163 22.056 -19.597 1.00 36.75 96 GLN A CA 1
ATOM 745 C C . GLN A 1 96 ? -18.265 23.549 -19.939 1.00 36.75 96 GLN A C 1
ATOM 747 O O . GLN A 1 96 ? -18.445 24.395 -19.064 1.00 36.75 96 GLN A O 1
ATOM 752 N N . LEU A 1 97 ? -18.096 23.845 -21.227 1.00 38.25 97 LEU A N 1
ATOM 753 C CA . LEU A 1 97 ? -18.795 24.915 -21.936 1.00 38.25 97 LEU A CA 1
ATOM 754 C C . LEU A 1 97 ? -19.578 24.250 -23.067 1.00 38.25 97 LEU A C 1
ATOM 756 O O . LEU A 1 97 ? -19.000 23.322 -23.680 1.00 38.25 97 LEU A O 1
#

Foldseek 3Di:
DDDDLVVLLVVQVVVQVPPHLLVSLVVLQVVCVVLVAPPPDADDPVDPCRSVVSSCLLVVLSPDPDPVSSVRNCSSHVVPVPPVPPPPDDPPPDDDD

Secondary structure (DSSP, 8-state):
-PPPHHHHHHHHHHHHHHH-THHHHHHHHHHHHHTT--SS----TTSTTHHHHHHHHHHHHHT--SHHHHHHHHHHHH--TTSTTS----TT-----

Sequence (97 aa):
MKIKHEHIRMAINAWAYPDGEKVPAAEIARTYFELGMTFPELYDDSHPEALARNTQKIFRWLDKDTPDAVEKIAGSVTGDRKGNAASAGGPYAQSQL